Protein AF-A0A316EHQ0-F1 (afdb_monomer_lite)

InterPro domains:
  IPR056113 Protein of unknown function DUF7696 [PF24751] (38-89)

Radius of gyration: 16.91 Å; chains: 1; bounding box: 46×23×57 Å

Organism: NCBI:txid942865

Structure (mmCIF, N/CA/C/O backbone):
data_AF-A0A316EHQ0-F1
#
_entry.id   AF-A0A316EHQ0-F1
#
loop_
_atom_site.group_PDB
_atom_site.id
_atom_site.type_symbol
_atom_site.label_atom_id
_atom_site.label_alt_id
_atom_site.label_comp_id
_atom_site.label_asym_id
_atom_site.label_entity_id
_atom_site.label_seq_id
_atom_site.pdbx_PDB_ins_code
_atom_site.Cartn_x
_atom_site.Cartn_y
_atom_site.Cartn_z
_atom_site.occupancy
_atom_site.B_iso_or_equiv
_atom_site.auth_seq_id
_atom_site.auth_comp_id
_atom_site.auth_asym_id
_atom_site.auth_atom_id
_atom_site.pdbx_PDB_model_num
ATOM 1 N N . MET A 1 1 ? 25.880 9.334 -41.815 1.00 44.00 1 MET A N 1
ATOM 2 C CA . MET A 1 1 ? 24.945 8.343 -41.244 1.00 44.00 1 MET A CA 1
ATOM 3 C C . MET A 1 1 ? 25.641 7.685 -40.059 1.00 44.00 1 MET A C 1
ATOM 5 O O . MET A 1 1 ? 26.350 6.710 -40.243 1.00 44.00 1 MET A O 1
ATOM 9 N N . GLN A 1 2 ? 25.551 8.288 -38.871 1.00 43.38 2 GLN A N 1
ATOM 10 C CA . GLN A 1 2 ? 26.041 7.694 -37.624 1.00 43.38 2 GLN A CA 1
ATOM 11 C C . GLN A 1 2 ? 24.823 7.446 -36.742 1.00 43.38 2 GLN A C 1
ATOM 13 O O . GLN A 1 2 ? 24.098 8.381 -36.407 1.00 43.38 2 GLN A O 1
ATOM 18 N N . ALA A 1 3 ? 24.567 6.175 -36.446 1.00 47.09 3 ALA A N 1
ATOM 19 C CA . ALA A 1 3 ? 23.564 5.768 -35.482 1.00 47.09 3 ALA A CA 1
ATOM 20 C C . ALA A 1 3 ? 24.060 6.178 -34.092 1.00 47.09 3 ALA A C 1
ATOM 22 O O . ALA A 1 3 ? 25.061 5.656 -33.602 1.00 47.09 3 ALA A O 1
ATOM 23 N N . ALA A 1 4 ? 23.379 7.146 -33.483 1.00 50.03 4 ALA A N 1
ATOM 24 C CA . ALA A 1 4 ? 23.551 7.470 -32.080 1.00 50.03 4 ALA A CA 1
ATOM 25 C C . ALA A 1 4 ? 23.078 6.265 -31.258 1.00 50.03 4 ALA A C 1
ATOM 27 O O . ALA A 1 4 ? 21.882 6.080 -31.045 1.00 50.03 4 ALA A O 1
ATOM 28 N N . PHE A 1 5 ? 24.015 5.422 -30.828 1.00 56.03 5 PHE A N 1
ATOM 29 C CA . PHE A 1 5 ? 23.773 4.463 -29.759 1.00 56.03 5 PHE A CA 1
ATOM 30 C C . PHE A 1 5 ? 23.516 5.291 -28.497 1.00 56.03 5 PHE A C 1
ATOM 32 O O . PHE A 1 5 ? 24.440 5.795 -27.864 1.00 56.03 5 PHE A O 1
ATOM 39 N N . GLN A 1 6 ? 22.240 5.564 -28.228 1.00 59.50 6 GLN A N 1
ATOM 40 C CA . GLN A 1 6 ? 21.795 6.268 -27.035 1.00 59.50 6 GLN A CA 1
ATOM 41 C C . GLN A 1 6 ? 22.135 5.386 -25.831 1.00 59.50 6 GLN A C 1
ATOM 43 O O . GLN A 1 6 ? 21.394 4.4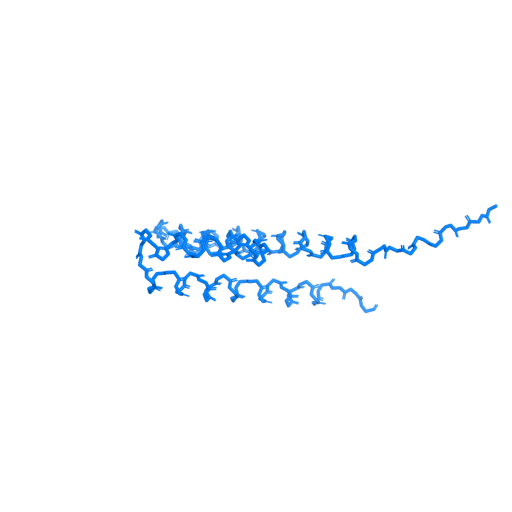68 -25.490 1.00 59.50 6 GLN A O 1
ATOM 48 N N . THR A 1 7 ? 23.280 5.637 -25.202 1.00 56.38 7 THR A N 1
ATOM 49 C CA . THR A 1 7 ? 23.593 5.088 -23.886 1.00 56.38 7 THR A CA 1
ATOM 50 C C . THR A 1 7 ? 22.624 5.733 -22.904 1.00 56.38 7 THR A C 1
ATOM 52 O O . THR A 1 7 ? 22.814 6.873 -22.488 1.00 56.38 7 THR A O 1
ATOM 55 N N . GLN A 1 8 ? 21.517 5.054 -22.619 1.00 58.66 8 GLN A N 1
ATOM 56 C CA . GLN A 1 8 ? 20.497 5.574 -21.720 1.00 58.66 8 GLN A CA 1
ATOM 57 C C . GLN A 1 8 ? 21.106 5.713 -20.318 1.00 58.66 8 GLN A C 1
ATOM 59 O O . GLN A 1 8 ? 21.599 4.737 -19.754 1.00 58.66 8 GLN A O 1
ATOM 64 N N . ASP A 1 9 ? 21.128 6.939 -19.789 1.00 68.94 9 ASP A N 1
ATOM 65 C CA . ASP A 1 9 ? 21.700 7.252 -18.475 1.00 68.94 9 ASP A CA 1
ATOM 66 C C . ASP A 1 9 ? 21.037 6.386 -17.376 1.00 68.94 9 ASP A C 1
ATOM 68 O O . ASP A 1 9 ? 19.808 6.229 -17.390 1.00 68.94 9 ASP A O 1
ATOM 72 N N . PRO A 1 10 ? 21.800 5.823 -16.416 1.00 66.56 10 PRO A N 1
ATOM 73 C CA . PRO A 1 10 ? 21.258 4.984 -15.343 1.00 66.56 10 PRO A CA 1
ATOM 74 C C . PRO A 1 10 ? 20.161 5.669 -14.510 1.00 66.56 10 PRO A C 1
ATOM 76 O O . PRO A 1 10 ? 19.233 4.997 -14.055 1.00 66.56 10 PRO A O 1
ATOM 79 N N . ALA A 1 11 ? 20.204 6.993 -14.348 1.00 70.31 11 ALA A N 1
ATOM 80 C CA . ALA A 1 11 ? 19.142 7.758 -13.701 1.00 70.31 11 ALA A CA 1
ATOM 81 C C . ALA A 1 11 ? 17.856 7.771 -14.543 1.00 70.31 11 ALA A C 1
ATOM 83 O O . ALA A 1 11 ? 16.763 7.602 -14.003 1.00 70.31 11 ALA A O 1
ATOM 84 N N . THR A 1 12 ? 17.975 7.893 -15.869 1.00 71.81 12 THR A N 1
ATOM 85 C CA . THR A 1 12 ? 16.827 7.819 -16.790 1.00 71.81 12 THR A CA 1
ATOM 86 C C . THR A 1 12 ? 16.191 6.429 -16.754 1.00 71.81 12 THR A C 1
ATOM 88 O O . THR A 1 12 ? 14.971 6.317 -16.653 1.00 71.81 12 THR A O 1
ATOM 91 N N . LEU A 1 13 ? 17.005 5.367 -16.745 1.00 71.06 13 LEU A N 1
ATOM 92 C CA . LEU A 1 13 ? 16.530 3.987 -16.588 1.00 71.06 13 LEU A CA 1
ATOM 93 C C . LEU A 1 13 ? 15.799 3.780 -15.250 1.00 71.06 13 LEU A C 1
ATOM 95 O O . LEU A 1 13 ? 14.739 3.150 -15.215 1.00 71.06 13 LEU A O 1
ATOM 99 N N . GLY A 1 14 ? 16.319 4.356 -14.161 1.00 73.25 14 GLY A N 1
ATOM 100 C CA . GLY A 1 14 ? 15.679 4.325 -12.845 1.00 73.25 14 GLY A CA 1
ATOM 101 C C . GLY A 1 14 ? 14.310 5.015 -12.820 1.00 73.25 14 GLY A C 1
ATOM 102 O O . GLY A 1 14 ? 13.355 4.472 -12.259 1.00 73.25 14 GLY A O 1
ATOM 103 N N . ILE A 1 15 ? 14.185 6.174 -13.475 1.00 77.62 15 ILE A N 1
ATOM 104 C CA . ILE A 1 15 ? 12.919 6.917 -13.588 1.00 77.62 15 ILE A CA 1
ATOM 105 C C . ILE A 1 15 ? 11.897 6.131 -14.417 1.00 77.62 15 ILE A C 1
ATOM 107 O O . ILE A 1 15 ? 10.744 5.999 -14.002 1.00 77.62 15 ILE A O 1
ATOM 111 N N . THR A 1 16 ? 12.308 5.559 -15.552 1.00 84.50 16 THR A N 1
ATOM 112 C CA . THR A 1 16 ? 11.418 4.744 -16.391 1.00 84.50 16 THR A CA 1
ATOM 113 C C . THR A 1 16 ? 10.919 3.514 -15.638 1.00 84.50 16 THR A C 1
ATOM 115 O O . THR A 1 16 ? 9.727 3.227 -15.671 1.00 84.50 16 THR A O 1
ATOM 118 N N . MET A 1 17 ? 11.788 2.822 -14.896 1.00 87.56 17 MET A N 1
ATOM 119 C CA . MET A 1 17 ? 11.377 1.654 -14.113 1.00 87.56 17 MET A CA 1
ATOM 120 C C . MET A 1 17 ? 10.382 2.022 -13.002 1.00 87.56 17 MET A C 1
ATOM 122 O O . MET A 1 17 ? 9.388 1.322 -12.812 1.00 87.56 17 MET A O 1
ATOM 126 N N . ALA A 1 18 ? 10.602 3.135 -12.295 1.00 88.31 18 ALA A N 1
ATOM 127 C CA . ALA A 1 18 ? 9.663 3.614 -11.282 1.00 88.31 18 ALA A CA 1
ATOM 128 C C . ALA A 1 18 ? 8.277 3.923 -11.879 1.00 88.31 18 ALA A C 1
ATOM 130 O O . ALA A 1 18 ? 7.261 3.544 -11.293 1.00 88.31 18 ALA A O 1
ATOM 131 N N . ALA A 1 19 ? 8.233 4.541 -13.063 1.00 90.81 19 ALA A N 1
ATOM 132 C CA . ALA A 1 19 ? 6.987 4.799 -13.783 1.00 90.81 19 ALA A CA 1
ATOM 133 C C . ALA A 1 19 ? 6.287 3.500 -14.222 1.00 90.81 19 ALA A C 1
ATOM 135 O O . ALA A 1 19 ? 5.076 3.365 -14.049 1.00 90.81 19 ALA A O 1
ATOM 136 N N . THR A 1 20 ? 7.040 2.514 -14.720 1.00 93.38 20 THR A N 1
ATOM 137 C CA . THR A 1 20 ? 6.501 1.200 -15.105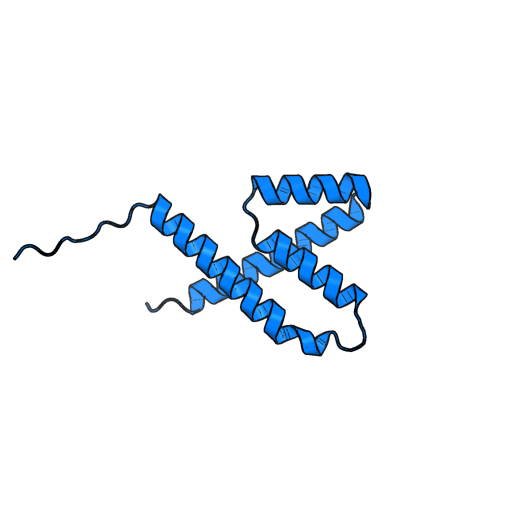 1.00 93.38 20 THR A CA 1
ATOM 138 C C . THR A 1 20 ? 5.907 0.455 -13.908 1.00 93.38 20 THR A C 1
ATOM 140 O O . THR A 1 20 ? 4.814 -0.101 -14.010 1.00 93.38 20 THR A O 1
ATOM 143 N N . ILE A 1 21 ? 6.583 0.479 -12.754 1.00 94.00 21 ILE A N 1
ATOM 144 C CA . ILE A 1 21 ? 6.075 -0.130 -11.516 1.00 94.00 21 ILE A CA 1
ATOM 145 C C . ILE A 1 21 ? 4.778 0.556 -11.078 1.00 94.00 21 ILE A C 1
ATOM 147 O O . ILE A 1 21 ? 3.811 -0.134 -10.760 1.00 94.00 21 ILE A O 1
ATOM 151 N N . ALA A 1 22 ? 4.728 1.892 -11.093 1.00 95.38 22 ALA A N 1
ATOM 152 C CA . ALA A 1 22 ? 3.519 2.633 -10.737 1.00 95.38 22 ALA A CA 1
ATOM 153 C C . ALA A 1 22 ? 2.338 2.266 -11.652 1.00 95.38 22 ALA A C 1
ATOM 155 O O . ALA A 1 22 ? 1.273 1.902 -11.158 1.00 95.38 22 ALA A O 1
ATOM 156 N N . ALA A 1 23 ? 2.557 2.228 -12.969 1.00 94.69 23 ALA A N 1
ATOM 157 C CA . ALA A 1 23 ? 1.532 1.818 -13.928 1.00 94.69 23 ALA A CA 1
ATOM 158 C C . ALA A 1 23 ? 1.046 0.374 -13.694 1.00 94.69 23 ALA A C 1
ATOM 160 O O . ALA A 1 23 ? -0.152 0.095 -13.765 1.00 94.69 23 ALA A O 1
ATOM 161 N N . ALA A 1 24 ? 1.954 -0.551 -13.365 1.00 96.06 24 ALA A N 1
ATOM 162 C CA . ALA A 1 24 ? 1.603 -1.935 -13.046 1.00 96.06 24 ALA A CA 1
ATOM 163 C C . ALA A 1 24 ? 0.824 -2.070 -11.723 1.00 96.06 24 ALA A C 1
ATOM 165 O O . ALA A 1 24 ? 0.009 -2.988 -11.577 1.00 96.06 24 ALA A O 1
ATOM 166 N N . ILE A 1 25 ? 1.067 -1.183 -10.753 1.00 97.81 25 ILE A N 1
ATOM 167 C CA . ILE A 1 25 ? 0.287 -1.098 -9.512 1.00 97.81 25 ILE A CA 1
ATOM 168 C C . ILE A 1 25 ? -1.118 -0.583 -9.816 1.00 97.81 25 ILE A C 1
ATOM 170 O O . ILE A 1 25 ? -2.083 -1.216 -9.390 1.00 97.81 25 ILE A O 1
ATOM 174 N N . ASP A 1 26 ? -1.245 0.504 -10.577 1.00 96.75 26 ASP A N 1
ATOM 175 C CA . ASP A 1 26 ? -2.539 1.103 -10.915 1.00 96.75 26 ASP A CA 1
ATOM 176 C C . ASP A 1 26 ? -3.416 0.136 -11.716 1.00 96.75 26 ASP A C 1
ATOM 178 O O . ASP A 1 26 ? -4.583 -0.076 -11.376 1.00 96.75 26 ASP A O 1
ATOM 182 N N . ALA A 1 27 ? -2.840 -0.538 -12.715 1.00 95.88 27 ALA A N 1
ATOM 183 C CA . ALA A 1 27 ? -3.544 -1.555 -13.492 1.00 95.88 27 ALA A CA 1
ATOM 184 C C . ALA A 1 27 ? -4.067 -2.697 -12.600 1.00 95.88 27 ALA A C 1
ATOM 186 O O . ALA A 1 27 ? -5.237 -3.074 -12.690 1.00 95.88 27 ALA A O 1
ATOM 187 N N . ALA A 1 28 ? -3.228 -3.212 -11.693 1.00 95.38 28 ALA A N 1
ATOM 188 C CA . ALA A 1 28 ? -3.618 -4.271 -10.762 1.00 95.38 28 ALA A CA 1
ATOM 189 C C . ALA A 1 28 ? -4.618 -3.799 -9.693 1.00 95.38 28 ALA A C 1
ATOM 191 O O . ALA A 1 28 ? -5.419 -4.593 -9.194 1.00 95.38 28 ALA A O 1
ATOM 192 N N . MET A 1 29 ? -4.570 -2.521 -9.307 1.00 96.62 29 MET A N 1
ATOM 193 C CA . MET A 1 29 ? -5.524 -1.935 -8.373 1.00 96.62 29 MET A CA 1
ATOM 194 C C . MET A 1 29 ? -6.911 -1.864 -9.018 1.00 96.62 29 MET A C 1
ATOM 196 O O . MET A 1 29 ? -7.883 -2.370 -8.454 1.00 96.62 29 MET A O 1
ATOM 200 N N . LEU A 1 30 ? -6.990 -1.294 -10.224 1.00 95.19 30 LEU A N 1
ATOM 201 C CA . LEU A 1 30 ? -8.237 -1.123 -10.969 1.00 95.19 30 LEU A CA 1
ATOM 202 C C . LEU A 1 30 ? -8.884 -2.463 -11.327 1.00 95.19 30 LEU A C 1
ATOM 204 O O . LEU A 1 30 ? -10.097 -2.604 -11.175 1.00 95.19 30 LEU A O 1
ATOM 208 N N . SER A 1 31 ? -8.091 -3.471 -11.707 1.00 95.44 31 SER A N 1
ATOM 209 C CA . SER A 1 31 ? -8.610 -4.805 -12.040 1.00 95.44 31 SER A CA 1
ATOM 210 C C . SER A 1 31 ? -9.268 -5.521 -10.855 1.00 95.44 31 SER A C 1
ATOM 212 O O . SER A 1 31 ? -9.974 -6.507 -11.044 1.00 95.44 31 SER A O 1
ATOM 214 N N . ARG A 1 32 ? -9.013 -5.068 -9.621 1.00 95.12 32 ARG A N 1
ATOM 215 C CA . ARG A 1 32 ? -9.556 -5.656 -8.389 1.00 95.12 32 ARG A CA 1
ATOM 216 C C . ARG A 1 32 ? -10.770 -4.918 -7.847 1.00 95.12 32 ARG A C 1
ATOM 218 O O . ARG A 1 32 ? -11.337 -5.388 -6.867 1.00 95.12 32 ARG A O 1
ATOM 225 N N . ARG A 1 33 ? -11.182 -3.796 -8.447 1.00 94.00 33 ARG A N 1
ATOM 226 C CA . ARG A 1 33 ? -12.269 -2.949 -7.929 1.00 94.00 33 ARG A CA 1
ATOM 227 C C . ARG A 1 33 ? -13.538 -3.745 -7.612 1.00 94.00 33 ARG A C 1
ATOM 229 O O . ARG A 1 33 ? -14.091 -3.595 -6.526 1.00 94.00 33 ARG A O 1
ATOM 236 N N . ASP A 1 34 ? -13.952 -4.628 -8.516 1.00 96.69 34 ASP A N 1
ATOM 237 C CA . ASP A 1 34 ? -15.189 -5.402 -8.362 1.00 96.69 34 ASP A CA 1
ATOM 238 C C . ASP A 1 34 ? -15.120 -6.416 -7.209 1.00 96.69 34 ASP A C 1
ATOM 240 O O . ASP A 1 34 ? -16.135 -6.700 -6.575 1.00 96.69 34 ASP A O 1
ATOM 244 N N . ALA A 1 35 ? -13.922 -6.890 -6.843 1.00 96.62 35 ALA A N 1
ATOM 245 C CA . ALA A 1 35 ? -13.731 -7.778 -5.692 1.00 96.62 35 ALA A CA 1
ATOM 246 C C . ALA A 1 35 ? -14.025 -7.091 -4.343 1.00 96.62 35 ALA A C 1
ATOM 248 O O . ALA A 1 35 ? -14.200 -7.764 -3.329 1.00 96.62 35 ALA A O 1
ATOM 249 N N . TYR A 1 36 ? -14.097 -5.757 -4.326 1.00 96.06 36 TYR A N 1
ATOM 250 C CA . TYR A 1 36 ? -14.434 -4.957 -3.149 1.00 96.06 36 TYR A CA 1
ATOM 251 C C . TYR A 1 36 ? -15.877 -4.429 -3.170 1.00 96.06 36 TYR A C 1
ATOM 253 O O . TYR A 1 36 ? -16.225 -3.558 -2.366 1.00 96.06 36 TYR A O 1
ATOM 261 N N . ALA A 1 37 ? -16.737 -4.937 -4.059 1.00 95.44 37 ALA A N 1
ATOM 262 C CA . ALA A 1 37 ? -18.151 -4.579 -4.070 1.00 95.44 37 ALA A CA 1
ATOM 263 C C . ALA A 1 37 ? -18.783 -4.784 -2.677 1.00 95.44 37 ALA A C 1
ATOM 265 O O . ALA A 1 37 ? -18.582 -5.807 -2.023 1.00 95.44 37 ALA A O 1
ATOM 266 N N . GLY A 1 38 ? -19.506 -3.770 -2.191 1.00 96.94 38 GLY A N 1
ATOM 267 C CA . GLY A 1 38 ? -20.102 -3.774 -0.849 1.00 96.94 38 GLY A CA 1
ATOM 268 C C . GLY A 1 38 ? -19.125 -3.541 0.313 1.00 96.94 38 GLY A C 1
ATOM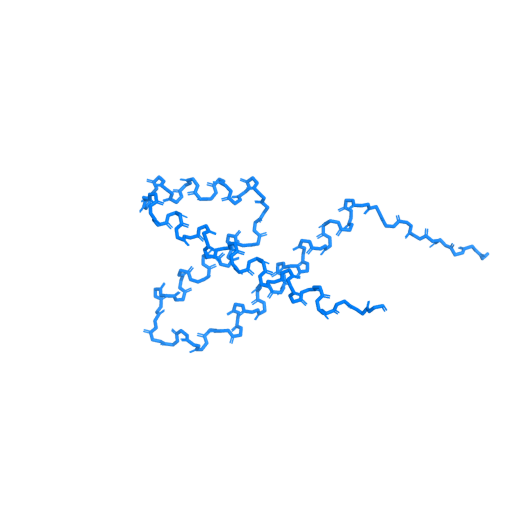 269 O O . GLY A 1 38 ? -19.559 -3.528 1.460 1.00 96.94 38 GLY A O 1
ATOM 270 N N . GLN A 1 39 ? -17.830 -3.317 0.051 1.00 97.00 39 GLN A N 1
ATOM 271 C CA . GLN A 1 39 ? -16.795 -3.152 1.081 1.00 97.00 39 GLN A CA 1
ATOM 272 C C . GLN A 1 39 ? -15.992 -1.841 0.907 1.00 97.00 39 GLN A C 1
ATOM 274 O O . GLN A 1 39 ? -14.776 -1.878 0.686 1.00 97.00 39 GLN A O 1
ATOM 279 N N . PRO A 1 40 ? -16.631 -0.656 1.018 1.00 94.94 40 PRO A N 1
ATOM 280 C CA . PRO A 1 40 ? -15.991 0.623 0.692 1.00 94.94 40 PRO A CA 1
ATOM 281 C C . PRO A 1 40 ? -14.758 0.945 1.552 1.00 94.94 40 PRO A C 1
ATOM 283 O O . PRO A 1 40 ? -13.777 1.482 1.043 1.00 94.94 40 PRO A O 1
ATOM 286 N N . GLN A 1 41 ? -14.753 0.570 2.832 1.00 94.75 41 GLN A N 1
ATOM 287 C CA . GLN A 1 41 ? -13.598 0.767 3.717 1.00 94.75 41 GLN A CA 1
ATOM 288 C C . GLN A 1 41 ? -12.422 -0.137 3.336 1.00 94.75 41 GLN A C 1
ATOM 290 O O . GLN A 1 41 ? -11.273 0.304 3.362 1.00 94.75 41 GLN A O 1
ATOM 295 N N . ALA A 1 42 ? -12.692 -1.383 2.938 1.00 94.94 42 ALA A N 1
ATOM 296 C CA . ALA A 1 42 ? -11.648 -2.290 2.474 1.00 94.94 42 ALA A CA 1
ATOM 297 C C . ALA A 1 42 ? -11.050 -1.813 1.140 1.00 94.94 42 ALA A C 1
ATOM 299 O O . ALA A 1 42 ? -9.831 -1.873 0.970 1.00 94.94 42 ALA A O 1
ATOM 300 N N . TRP A 1 43 ? -11.888 -1.277 0.242 1.00 96.81 43 TRP A N 1
ATOM 301 C CA . TRP A 1 43 ? -11.434 -0.626 -0.988 1.00 96.81 43 TRP A CA 1
ATOM 302 C C . TRP A 1 43 ? -10.552 0.588 -0.690 1.00 96.81 43 TRP A C 1
ATOM 304 O O . TRP A 1 43 ? -9.454 0.691 -1.226 1.00 96.81 43 TRP A O 1
ATOM 314 N N . HIS A 1 44 ? -10.977 1.461 0.227 1.00 95.81 44 HIS A N 1
ATOM 315 C CA . HIS A 1 44 ? -10.2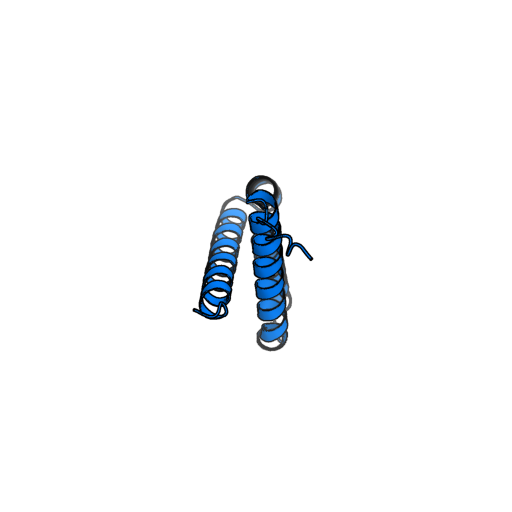05 2.640 0.617 1.00 95.81 44 HIS A CA 1
ATOM 316 C C . HIS A 1 44 ? -8.812 2.277 1.153 1.00 95.81 44 HIS A C 1
ATOM 318 O O . HIS A 1 44 ? -7.816 2.832 0.696 1.00 95.81 44 HIS A O 1
ATOM 324 N N . LEU A 1 45 ? -8.724 1.297 2.060 1.00 95.12 45 LEU A N 1
ATOM 325 C CA . LEU A 1 45 ? -7.443 0.819 2.592 1.00 95.12 45 LEU A CA 1
ATOM 326 C C . LEU A 1 45 ? -6.550 0.200 1.510 1.00 95.12 45 LEU A C 1
ATOM 328 O O . LEU A 1 45 ? -5.326 0.300 1.583 1.00 95.12 45 LEU A O 1
ATOM 332 N N . PHE A 1 46 ? -7.143 -0.468 0.518 1.00 97.06 46 PHE A N 1
ATOM 333 C CA . PHE A 1 46 ? -6.390 -1.021 -0.602 1.00 97.06 46 PHE A CA 1
ATOM 334 C C . PHE A 1 46 ? -5.861 0.083 -1.525 1.00 97.06 46 PHE A C 1
ATOM 336 O O . PHE A 1 46 ? -4.678 0.062 -1.851 1.00 97.06 46 PHE A O 1
ATOM 343 N N . CYS A 1 47 ? -6.679 1.086 -1.858 1.00 97.88 47 CYS A N 1
ATOM 344 C CA . CYS A 1 47 ? -6.239 2.268 -2.601 1.00 97.88 47 CYS A CA 1
ATOM 345 C C . CYS A 1 47 ? -5.112 3.018 -1.885 1.00 97.88 47 CYS A C 1
ATOM 347 O O . CYS A 1 47 ? -4.134 3.398 -2.522 1.00 97.88 47 CYS A O 1
ATOM 349 N N . GLU A 1 48 ? -5.222 3.206 -0.569 1.00 98.25 48 GLU A N 1
ATOM 350 C CA . GLU A 1 48 ? -4.184 3.866 0.221 1.00 98.25 48 GLU A CA 1
ATOM 351 C C . GLU A 1 48 ? -2.870 3.075 0.193 1.00 98.25 48 GLU A C 1
ATOM 353 O O . GLU A 1 48 ? -1.816 3.641 -0.089 1.00 98.25 48 GLU A O 1
ATOM 358 N N . ALA A 1 49 ? -2.920 1.756 0.403 1.00 98.50 49 ALA A N 1
ATOM 359 C CA . ALA A 1 49 ? -1.730 0.911 0.325 1.00 98.50 49 ALA A CA 1
ATOM 360 C C . ALA A 1 49 ? -1.100 0.917 -1.075 1.00 98.50 49 ALA A C 1
ATOM 362 O O . ALA A 1 49 ? 0.121 0.977 -1.199 1.00 98.50 49 ALA A O 1
ATOM 363 N N . SER A 1 50 ? -1.921 0.897 -2.128 1.00 98.44 50 SER A N 1
ATOM 364 C CA . SER A 1 50 ? -1.451 1.027 -3.506 1.00 98.44 50 SER A CA 1
ATOM 365 C C . SER A 1 50 ? -0.804 2.386 -3.768 1.00 98.44 50 SER A C 1
ATOM 367 O O . SER A 1 50 ? 0.241 2.425 -4.404 1.00 98.44 50 SER A O 1
ATOM 369 N N . HIS A 1 51 ? -1.354 3.486 -3.242 1.00 98.12 51 HIS A N 1
ATOM 370 C CA . HIS A 1 51 ? -0.720 4.802 -3.337 1.00 98.12 51 HIS A CA 1
ATOM 371 C C . HIS A 1 51 ? 0.649 4.812 -2.649 1.00 98.12 51 HIS A C 1
ATOM 373 O O . HIS A 1 51 ? 1.639 5.212 -3.251 1.00 98.12 51 HIS A O 1
ATOM 379 N N . VAL A 1 52 ? 0.742 4.304 -1.419 1.00 98.38 52 VAL A N 1
ATOM 380 C CA . VAL A 1 52 ? 2.025 4.210 -0.706 1.00 98.38 52 VAL A CA 1
ATOM 381 C C . VAL A 1 52 ? 3.032 3.353 -1.483 1.00 98.38 52 VAL A C 1
ATOM 383 O O . VAL A 1 52 ? 4.217 3.681 -1.530 1.00 98.38 52 VAL A O 1
ATOM 386 N N . ALA A 1 53 ? 2.567 2.292 -2.146 1.00 98.25 53 ALA A N 1
ATOM 387 C CA . ALA A 1 53 ? 3.405 1.416 -2.954 1.00 98.25 53 ALA A CA 1
ATOM 388 C C . ALA A 1 53 ? 4.001 2.100 -4.197 1.00 98.25 53 ALA A C 1
ATOM 390 O O . ALA A 1 53 ? 5.014 1.611 -4.699 1.00 98.25 53 ALA A O 1
ATOM 391 N N . THR A 1 54 ? 3.433 3.210 -4.689 1.00 97.31 54 THR A N 1
ATOM 392 C CA . THR A 1 54 ? 4.003 3.981 -5.812 1.00 97.31 54 THR A CA 1
ATOM 393 C C . THR A 1 54 ? 5.034 5.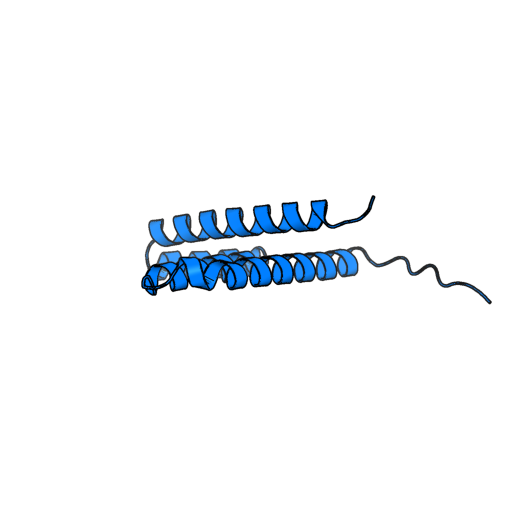020 -5.368 1.00 97.31 54 THR A C 1
ATOM 395 O O . THR A 1 54 ? 5.865 5.439 -6.175 1.00 97.31 54 THR A O 1
ATOM 398 N N . LEU A 1 55 ? 5.051 5.401 -4.087 1.00 95.94 55 LEU A N 1
ATOM 399 C CA . LEU A 1 55 ? 5.983 6.395 -3.555 1.00 95.94 55 LEU A CA 1
ATOM 400 C C . LEU A 1 55 ? 7.436 5.888 -3.561 1.00 95.94 55 LEU A C 1
ATOM 402 O O . LEU A 1 55 ? 7.714 4.688 -3.504 1.00 95.94 55 LEU A O 1
ATOM 406 N N . ASN A 1 56 ? 8.389 6.817 -3.632 1.00 92.12 56 ASN A N 1
ATOM 407 C CA . ASN A 1 56 ? 9.798 6.522 -3.360 1.00 92.12 56 ASN A CA 1
ATOM 408 C C . ASN A 1 56 ? 10.052 6.455 -1.840 1.00 92.12 56 ASN A C 1
ATOM 410 O O . ASN A 1 56 ? 9.197 6.867 -1.060 1.00 92.12 56 ASN A O 1
ATOM 414 N N . GLY A 1 57 ? 11.220 5.948 -1.422 1.00 91.38 57 GLY A N 1
ATOM 415 C CA . GLY A 1 57 ? 11.552 5.719 -0.004 1.00 91.38 57 GLY A CA 1
ATOM 416 C C . GLY A 1 57 ? 11.251 6.913 0.915 1.00 91.38 57 GLY A C 1
ATOM 417 O O . GLY A 1 57 ? 10.407 6.774 1.795 1.00 91.38 57 GLY A O 1
ATOM 418 N N . PRO A 1 58 ? 11.825 8.107 0.671 1.00 95.06 58 PRO A N 1
ATOM 419 C CA . PRO A 1 58 ? 11.586 9.273 1.523 1.00 95.06 58 PRO A CA 1
ATOM 420 C C . PRO A 1 58 ? 10.111 9.690 1.623 1.00 95.06 58 PRO A C 1
ATOM 422 O O . PRO A 1 58 ? 9.628 10.003 2.710 1.00 95.06 58 PRO A O 1
ATOM 425 N N . LEU A 1 59 ? 9.374 9.683 0.505 1.00 96.81 59 LEU A N 1
ATOM 426 C CA . LEU A 1 59 ? 7.953 10.047 0.502 1.00 96.81 59 LEU A CA 1
ATOM 427 C C . LEU A 1 59 ? 7.089 8.979 1.180 1.00 96.81 59 LEU A C 1
ATOM 429 O O . LEU A 1 59 ? 6.144 9.316 1.892 1.00 96.81 59 LEU A O 1
ATOM 433 N N . ARG A 1 60 ? 7.424 7.700 0.985 1.00 97.38 60 ARG A N 1
ATOM 434 C CA . ARG A 1 60 ? 6.777 6.566 1.651 1.00 97.38 60 ARG A CA 1
ATOM 435 C C . ARG A 1 60 ? 6.954 6.664 3.162 1.00 97.38 60 ARG A C 1
ATOM 437 O O . ARG A 1 60 ? 5.966 6.582 3.885 1.00 97.38 60 ARG A O 1
ATOM 444 N N . ASP A 1 61 ? 8.174 6.894 3.633 1.00 97.75 61 ASP A N 1
ATOM 445 C CA . ASP A 1 61 ? 8.476 6.958 5.064 1.00 97.75 61 ASP A CA 1
ATOM 446 C C . ASP A 1 61 ? 7.779 8.150 5.730 1.00 97.75 61 ASP A C 1
ATOM 448 O O . ASP A 1 61 ? 7.164 7.993 6.784 1.00 97.75 61 ASP A O 1
ATOM 452 N N . ALA A 1 62 ? 7.772 9.317 5.074 1.00 98.31 62 ALA A N 1
ATOM 453 C CA . ALA A 1 62 ? 7.030 10.486 5.545 1.00 98.31 62 ALA A CA 1
ATOM 454 C C . ALA A 1 62 ? 5.515 10.225 5.620 1.00 98.31 62 ALA A C 1
ATOM 456 O O . ALA A 1 62 ? 4.857 10.627 6.583 1.00 98.31 62 ALA A O 1
ATOM 457 N N . PHE A 1 63 ? 4.952 9.522 4.629 1.00 98.44 63 PHE A N 1
ATOM 458 C CA . PHE A 1 63 ? 3.544 9.136 4.649 1.00 98.44 63 PHE A CA 1
ATOM 459 C C . PHE A 1 63 ? 3.252 8.195 5.824 1.00 98.44 63 PHE A C 1
ATOM 461 O O . PHE A 1 63 ? 2.346 8.461 6.609 1.00 98.44 63 PHE A O 1
ATOM 468 N N . ILE A 1 64 ? 4.035 7.124 5.991 1.00 98.38 64 ILE A N 1
ATOM 469 C CA . ILE A 1 64 ? 3.855 6.146 7.073 1.00 98.38 64 ILE A CA 1
ATOM 470 C C . ILE A 1 64 ? 4.016 6.792 8.454 1.00 98.38 64 ILE A C 1
ATOM 472 O O . ILE A 1 64 ? 3.209 6.512 9.341 1.00 98.38 64 ILE A O 1
ATOM 476 N N . ALA A 1 65 ? 4.982 7.697 8.631 1.00 98.44 65 ALA A N 1
ATOM 477 C CA . ALA A 1 65 ? 5.159 8.449 9.872 1.00 98.44 65 ALA A CA 1
ATOM 478 C C . ALA A 1 65 ? 3.905 9.267 10.218 1.00 98.44 65 ALA A C 1
ATOM 480 O O . ALA A 1 65 ? 3.359 9.137 11.313 1.00 98.44 65 ALA A O 1
ATOM 481 N N . ARG A 1 66 ? 3.360 10.009 9.245 1.00 98.44 66 ARG A N 1
ATOM 482 C CA . ARG A 1 66 ? 2.102 10.747 9.423 1.00 98.44 66 ARG A CA 1
ATOM 483 C C . ARG A 1 66 ? 0.936 9.823 9.784 1.00 98.44 66 ARG A C 1
ATOM 485 O O . ARG A 1 66 ? 0.095 10.174 10.609 1.00 98.44 66 ARG A O 1
ATOM 492 N N . VAL A 1 67 ? 0.858 8.637 9.180 1.00 98.19 67 VAL A N 1
ATOM 493 C CA . VAL A 1 67 ? -0.169 7.645 9.530 1.00 98.19 67 VAL A CA 1
ATOM 494 C C . VAL A 1 67 ? -0.004 7.155 10.964 1.00 98.19 67 VAL A C 1
ATOM 496 O O . VAL A 1 67 ? -1.007 7.035 11.668 1.00 98.19 67 VAL A O 1
ATOM 499 N N . ALA A 1 68 ? 1.228 6.909 11.408 1.00 98.50 68 ALA A N 1
ATOM 500 C CA . ALA A 1 68 ? 1.509 6.483 12.773 1.00 98.50 68 ALA A CA 1
ATOM 501 C C . ALA A 1 68 ? 1.076 7.544 13.793 1.00 98.50 68 ALA A C 1
ATOM 503 O O . ALA A 1 68 ? 0.456 7.200 14.797 1.00 98.50 68 ALA A O 1
ATOM 504 N N . GLU A 1 69 ? 1.323 8.821 13.501 1.00 98.44 69 GLU A N 1
ATOM 505 C CA . GLU A 1 69 ? 0.906 9.948 14.342 1.00 98.44 69 GLU A CA 1
ATOM 506 C C . GLU A 1 69 ? -0.620 10.108 14.401 1.00 98.44 69 GLU A C 1
ATOM 508 O O . GLU A 1 69 ? -1.182 10.339 15.467 1.00 98.44 69 GLU A O 1
ATOM 513 N N . GLN A 1 70 ? -1.306 9.980 13.261 1.00 98.19 70 GLN A N 1
ATOM 514 C CA . GLN A 1 70 ? -2.737 10.299 13.159 1.00 98.19 70 GLN A CA 1
ATOM 515 C C . GLN A 1 70 ? -3.655 9.125 13.505 1.00 98.19 70 GLN A C 1
ATOM 517 O O . GLN A 1 70 ? -4.773 9.329 13.975 1.00 98.19 70 GLN A O 1
ATOM 522 N N . ARG A 1 71 ? -3.220 7.898 13.209 1.00 97.06 71 ARG A N 1
ATOM 523 C CA . ARG A 1 71 ? -4.043 6.679 13.291 1.00 97.06 71 ARG A CA 1
ATOM 524 C C . ARG A 1 71 ? -3.394 5.570 14.122 1.00 97.06 71 ARG A C 1
ATOM 526 O O . ARG A 1 71 ? -4.028 4.548 14.363 1.00 97.06 71 ARG A O 1
ATOM 533 N N . GLY A 1 72 ? -2.169 5.771 14.599 1.00 98.31 72 GLY A N 1
ATOM 534 C CA . GLY A 1 72 ? -1.460 4.829 15.458 1.00 98.31 72 GLY A CA 1
ATOM 535 C C . GLY A 1 72 ? -0.503 3.902 14.707 1.00 98.31 72 GLY A C 1
ATOM 536 O O . GLY A 1 72 ? -0.661 3.598 13.520 1.00 98.31 72 GLY A O 1
ATOM 537 N N . ALA A 1 73 ? 0.504 3.426 15.440 1.00 97.88 73 ALA A N 1
ATOM 538 C CA . ALA A 1 73 ? 1.622 2.662 14.893 1.00 97.88 73 ALA A CA 1
ATOM 539 C C . ALA A 1 73 ? 1.217 1.312 14.272 1.00 97.88 73 ALA A C 1
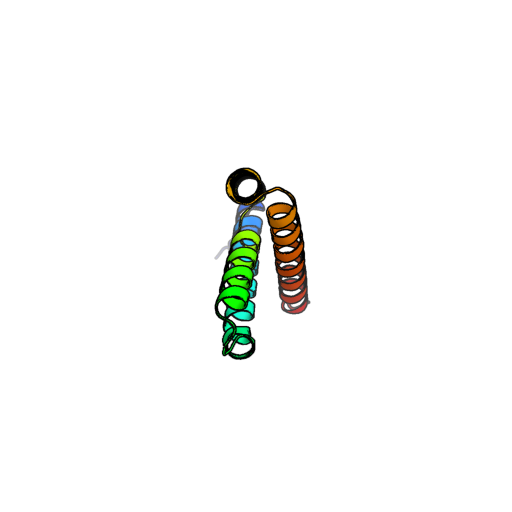ATOM 541 O O . ALA A 1 73 ? 1.780 0.926 13.253 1.00 97.88 73 ALA A O 1
ATOM 542 N N . ASP A 1 74 ? 0.226 0.605 14.827 1.00 98.31 74 ASP A N 1
ATOM 543 C CA . ASP A 1 74 ? -0.236 -0.679 14.270 1.00 98.31 74 ASP A CA 1
ATOM 544 C C . ASP A 1 74 ? -0.888 -0.501 12.886 1.00 98.31 74 ASP A C 1
ATOM 546 O O . ASP A 1 74 ? -0.607 -1.268 11.962 1.00 98.31 74 ASP A O 1
ATOM 550 N N . ILE A 1 75 ? -1.680 0.562 12.698 1.00 97.31 75 ILE A N 1
ATOM 551 C CA . ILE A 1 75 ? -2.270 0.891 11.391 1.00 97.31 75 ILE A CA 1
ATOM 552 C C . ILE A 1 75 ? -1.168 1.242 10.390 1.00 97.31 75 ILE A C 1
ATOM 554 O O . ILE A 1 75 ? -1.181 0.742 9.264 1.00 97.31 75 ILE A O 1
ATOM 558 N N . ALA A 1 76 ? -0.194 2.053 10.806 1.00 98.25 76 ALA A N 1
ATOM 559 C CA . ALA A 1 76 ? 0.945 2.421 9.972 1.00 98.25 76 ALA A CA 1
ATOM 560 C C . ALA A 1 76 ? 1.771 1.196 9.545 1.00 98.25 76 ALA A C 1
ATOM 562 O O . ALA A 1 76 ? 2.093 1.055 8.367 1.00 98.25 76 ALA A O 1
ATOM 563 N N . LEU A 1 77 ? 2.045 0.275 10.474 1.00 98.06 77 LEU A N 1
ATOM 564 C CA . LEU A 1 77 ? 2.793 -0.952 10.204 1.00 98.06 77 LEU A CA 1
ATOM 565 C C . LEU A 1 77 ? 2.063 -1.854 9.201 1.00 98.06 77 LEU A C 1
ATOM 567 O O . LEU A 1 77 ? 2.665 -2.328 8.238 1.00 98.06 77 LEU A O 1
ATOM 571 N N . ARG A 1 78 ? 0.754 -2.064 9.386 1.00 97.75 78 ARG A N 1
ATOM 572 C CA . ARG A 1 78 ? -0.062 -2.870 8.460 1.00 97.75 78 ARG A CA 1
ATOM 573 C C . ARG A 1 78 ? -0.149 -2.238 7.076 1.00 97.75 78 ARG A C 1
ATOM 575 O O . ARG A 1 78 ? -0.122 -2.957 6.076 1.00 97.75 78 ARG A O 1
ATOM 582 N N . LEU A 1 79 ? -0.251 -0.911 7.013 1.00 98.19 79 LEU A N 1
ATOM 583 C CA . LEU A 1 79 ? -0.253 -0.170 5.757 1.00 98.19 79 LEU A CA 1
ATOM 584 C C . LEU A 1 79 ? 1.083 -0.328 5.023 1.00 98.19 79 LEU A C 1
ATOM 586 O O . LEU A 1 79 ? 1.078 -0.671 3.842 1.00 98.19 79 LEU A O 1
ATOM 590 N N . ALA A 1 80 ? 2.204 -0.148 5.726 1.00 98.12 80 ALA A N 1
ATOM 591 C CA . ALA A 1 80 ? 3.545 -0.314 5.170 1.00 98.12 80 ALA A CA 1
ATOM 592 C C . ALA A 1 80 ? 3.761 -1.734 4.626 1.00 98.12 80 ALA A C 1
ATOM 594 O O . ALA A 1 80 ? 4.136 -1.895 3.466 1.00 98.12 80 ALA A O 1
ATOM 595 N N . ALA A 1 81 ? 3.420 -2.761 5.411 1.00 98.31 81 ALA A N 1
ATOM 596 C CA . ALA A 1 81 ? 3.548 -4.157 4.993 1.00 98.31 81 ALA A CA 1
ATOM 597 C C . ALA A 1 81 ? 2.702 -4.477 3.748 1.00 98.31 81 ALA A C 1
ATOM 599 O O . ALA A 1 81 ? 3.147 -5.184 2.842 1.00 98.31 81 ALA A O 1
ATOM 600 N N . LYS A 1 82 ? 1.478 -3.935 3.668 1.00 98.00 82 LYS A N 1
ATOM 601 C CA . LYS A 1 82 ? 0.624 -4.114 2.489 1.00 98.00 82 LYS A CA 1
ATOM 602 C C . LYS A 1 82 ? 1.190 -3.391 1.264 1.00 98.00 82 LYS A C 1
ATOM 604 O O . LYS A 1 82 ? 1.157 -3.958 0.173 1.00 98.00 82 LYS A O 1
ATOM 609 N N . ALA A 1 83 ? 1.699 -2.173 1.434 1.00 98.44 83 ALA A N 1
ATOM 610 C CA . ALA A 1 83 ? 2.320 -1.412 0.356 1.00 98.44 83 ALA A CA 1
ATOM 611 C C . ALA A 1 83 ? 3.554 -2.136 -0.208 1.00 98.44 83 ALA A C 1
ATOM 613 O O . ALA A 1 83 ? 3.692 -2.243 -1.426 1.00 98.44 83 ALA A O 1
ATOM 614 N N . ASP A 1 84 ? 4.391 -2.714 0.657 1.00 98.12 84 ASP A N 1
ATOM 615 C CA . ASP A 1 84 ? 5.566 -3.486 0.239 1.00 98.12 84 ASP A CA 1
ATOM 616 C C . ASP A 1 84 ? 5.166 -4.722 -0.562 1.00 98.12 84 ASP A C 1
ATOM 618 O O . ASP A 1 84 ? 5.667 -4.934 -1.664 1.00 98.12 84 ASP A O 1
ATOM 622 N N . ALA A 1 85 ? 4.182 -5.484 -0.081 1.00 98.19 85 ALA A N 1
ATOM 623 C CA . ALA A 1 85 ? 3.672 -6.643 -0.810 1.00 98.19 85 ALA A CA 1
ATOM 624 C C . ALA A 1 85 ? 3.110 -6.267 -2.198 1.00 98.19 85 ALA A C 1
ATOM 626 O O . ALA A 1 85 ? 3.306 -6.999 -3.170 1.00 98.19 85 ALA A O 1
ATOM 627 N N . ILE A 1 86 ? 2.425 -5.123 -2.314 1.00 98.12 86 ILE A N 1
ATOM 628 C CA . ILE A 1 86 ? 1.919 -4.613 -3.598 1.00 98.12 86 ILE A CA 1
ATOM 629 C C . ILE A 1 86 ? 3.079 -4.244 -4.529 1.00 98.12 86 ILE A C 1
ATOM 631 O O . ILE A 1 86 ? 3.047 -4.608 -5.709 1.00 98.12 86 ILE A O 1
ATOM 635 N N . ARG A 1 87 ? 4.092 -3.543 -4.008 1.00 97.69 87 ARG A N 1
ATOM 636 C CA . ARG A 1 87 ? 5.249 -3.094 -4.785 1.00 97.69 87 ARG A CA 1
ATOM 637 C C . ARG A 1 87 ? 6.088 -4.267 -5.281 1.00 97.69 87 ARG A C 1
ATOM 639 O O . ARG A 1 87 ? 6.391 -4.317 -6.469 1.00 97.69 87 ARG A O 1
ATOM 646 N N . GLU A 1 88 ? 6.388 -5.237 -4.422 1.00 97.12 88 GLU A N 1
ATOM 647 C CA . GLU A 1 88 ? 7.129 -6.448 -4.796 1.00 97.12 88 GLU A CA 1
ATOM 648 C C . GLU A 1 88 ? 6.388 -7.259 -5.863 1.00 97.12 88 GLU A C 1
ATOM 650 O O . GLU A 1 88 ? 6.975 -7.661 -6.868 1.00 97.12 88 GLU A O 1
ATOM 655 N N . ALA A 1 89 ? 5.069 -7.423 -5.718 1.00 96.62 89 ALA A N 1
ATOM 656 C CA . ALA A 1 89 ? 4.263 -8.101 -6.729 1.00 96.62 89 ALA A CA 1
ATOM 657 C C . ALA A 1 89 ? 4.264 -7.359 -8.078 1.00 96.62 89 ALA A C 1
ATOM 659 O O . ALA A 1 89 ? 4.220 -7.995 -9.130 1.00 96.62 89 ALA A O 1
ATOM 660 N N . ALA A 1 90 ? 4.301 -6.023 -8.074 1.00 95.94 90 ALA A N 1
ATOM 661 C CA . ALA A 1 90 ? 4.415 -5.239 -9.301 1.00 95.94 90 ALA A CA 1
ATOM 662 C C . ALA A 1 90 ? 5.803 -5.376 -9.939 1.00 95.94 90 ALA A C 1
ATOM 664 O O . ALA A 1 90 ? 5.887 -5.607 -11.141 1.00 95.94 90 ALA A O 1
ATOM 665 N N . ILE A 1 91 ? 6.874 -5.322 -9.142 1.00 94.88 91 ILE A N 1
ATOM 666 C CA . ILE A 1 91 ? 8.249 -5.545 -9.610 1.00 94.88 91 ILE A CA 1
ATOM 667 C C . ILE A 1 91 ? 8.382 -6.928 -10.259 1.00 94.88 91 ILE A C 1
ATOM 669 O O . ILE A 1 91 ? 8.958 -7.032 -11.341 1.00 94.88 91 ILE A O 1
ATOM 673 N N . ALA A 1 92 ? 7.828 -7.975 -9.639 1.00 94.25 92 ALA A N 1
ATOM 674 C CA . ALA A 1 92 ? 7.823 -9.324 -10.202 1.00 94.25 92 ALA A CA 1
ATOM 675 C C . ALA A 1 92 ? 7.124 -9.367 -11.573 1.00 94.25 92 ALA A C 1
ATOM 677 O O . ALA A 1 92 ? 7.733 -9.795 -12.550 1.00 94.25 92 ALA A O 1
ATOM 678 N N . ARG A 1 93 ? 5.910 -8.805 -11.682 1.00 91.81 93 ARG A N 1
ATOM 679 C CA . ARG A 1 93 ? 5.180 -8.710 -12.961 1.00 91.81 93 ARG A CA 1
ATOM 680 C C . ARG A 1 93 ? 5.957 -7.943 -14.032 1.00 91.81 93 ARG A C 1
ATOM 682 O O . ARG A 1 93 ? 5.971 -8.349 -15.188 1.00 91.81 93 ARG A O 1
ATOM 689 N N . CYS A 1 94 ? 6.608 -6.837 -13.668 1.00 90.25 94 CYS A N 1
ATOM 690 C CA . CYS A 1 94 ? 7.418 -6.059 -14.607 1.00 90.25 94 CYS A CA 1
ATOM 691 C C . CYS A 1 94 ? 8.642 -6.841 -15.104 1.00 90.25 94 CYS A C 1
ATOM 693 O O . CYS A 1 94 ? 9.010 -6.700 -16.266 1.00 90.25 94 CYS A O 1
ATOM 695 N N . ARG A 1 95 ? 9.259 -7.666 -14.248 1.00 89.56 95 ARG A N 1
ATOM 696 C CA . ARG A 1 95 ? 10.375 -8.545 -14.633 1.00 89.56 95 ARG A CA 1
ATOM 697 C C . ARG A 1 95 ? 9.923 -9.664 -15.570 1.00 89.56 95 ARG A C 1
ATOM 699 O O . ARG A 1 95 ? 10.620 -9.947 -16.532 1.00 89.56 95 ARG A O 1
ATOM 706 N N . GLU A 1 96 ? 8.761 -10.259 -15.313 1.00 85.94 96 GLU A N 1
ATOM 707 C CA . GLU A 1 96 ? 8.170 -11.305 -16.164 1.00 85.94 96 GLU A CA 1
ATOM 708 C C . GLU A 1 96 ? 7.732 -10.775 -17.540 1.00 85.94 96 GLU A C 1
ATOM 710 O O . GLU A 1 96 ? 7.762 -11.507 -18.524 1.00 85.94 96 GLU A O 1
ATOM 715 N N . ALA A 1 97 ? 7.340 -9.500 -17.622 1.00 76.56 97 ALA A N 1
ATOM 716 C CA . ALA A 1 97 ? 6.905 -8.855 -18.860 1.00 76.56 97 ALA A CA 1
ATOM 717 C C . ALA A 1 97 ? 8.058 -8.347 -19.753 1.00 76.56 97 ALA A C 1
ATOM 719 O O . ALA A 1 97 ? 7.801 -7.906 -20.875 1.00 76.56 97 ALA A O 1
ATOM 720 N N . ALA A 1 98 ? 9.309 -8.372 -19.282 1.00 62.09 98 ALA A N 1
ATOM 721 C CA . ALA A 1 98 ? 10.465 -7.964 -20.076 1.00 62.09 98 ALA A CA 1
ATOM 722 C C . ALA A 1 98 ? 10.919 -9.124 -20.991 1.00 62.09 98 ALA A C 1
ATOM 724 O O . ALA A 1 98 ? 11.208 -10.206 -20.476 1.00 62.09 98 ALA A O 1
ATOM 725 N N . PRO A 1 99 ? 10.985 -8.948 -22.328 1.00 48.97 99 PRO A N 1
ATOM 726 C CA . PRO A 1 99 ? 11.500 -9.989 -23.215 1.00 48.97 99 PRO A CA 1
ATOM 727 C C . PRO A 1 99 ? 12.995 -10.234 -22.951 1.00 48.97 99 PRO A C 1
ATOM 729 O O . PRO A 1 99 ? 13.737 -9.284 -22.691 1.00 48.97 99 PRO A O 1
ATOM 732 N N . ALA A 1 100 ? 13.394 -11.510 -22.998 1.00 47.03 100 ALA A N 1
ATOM 733 C CA . ALA A 1 100 ? 14.780 -11.974 -22.888 1.00 47.03 100 ALA A CA 1
ATOM 734 C C . ALA A 1 100 ? 15.678 -11.457 -24.023 1.00 47.03 100 ALA A C 1
ATOM 736 O O . ALA A 1 100 ? 15.157 -11.265 -25.148 1.00 47.03 100 ALA A O 1
#

Foldseek 3Di:
DDPPPPPDDPVNVVVVVLVQLLVLLVVVLVVCVVVCVVPVVVNVLSVLLSVLLSDDDVVSVVVLVVCCVPPNNVSSVVSPVSSVVSSVVSNVVVVVPDDD

pLDDT: mean 89.24, std 14.99, range [43.38, 98.5]

Sequence (100 aa):
MQAAFQTQDPATLGITMAATIAAAIDAAMLSRRDAYAGQPQAWHLFCEASHVATLNGPLRDAFIARVAEQRGADIALRLAAKADAIREAAIARCREAAPA

Secondary structure (DSSP, 8-state):
---------HHHHHHHHHHHHHHHHHHHHHTTGGGGTT-HHHHHHHHHHHHHHHS-HHHHHHHHHHHHHHH-HHHHHHHHHHHHHHHHHHHHHHHHTS--